Protein AF-A0A7J7W880-F1 (afdb_monomer_lite)

Foldseek 3Di:
DDDDDPDDDPPDDPDPPPPDDPVRVVVVLQVVLQVVVDLVNQVVQFDQDPVRATEHADEQAQEDHLSVLVPLRHAEYEYANHNAYEADLSVLSNQNHAEYEYHPDDYHYDPNSVVSCVVRYPDYHYDDCPDDDD

Organism: Rhinolophus ferrumequinum (NCBI:txid59479)

Sequence (134 aa):
MLYLIDQYNLLYSKPFAIFLSEVSNNKLRQVNLNDEWMPDKLWQWLTRNPQNKSELYLLMLRGLPNTVFDLIELEVLKFELILDMTIRPSIAQLIRLQKQWLYHTVAKIQAHSLVFLWENMWSLHITDIKKIPV

Radius of gyration: 18.0 Å; chains: 1; bounding box: 40×36×57 Å

Structure (mmCIF, N/CA/C/O backbone):
data_AF-A0A7J7W880-F1
#
_entry.id   AF-A0A7J7W880-F1
#
loop_
_atom_site.group_PDB
_atom_site.id
_atom_site.type_symbol
_atom_site.label_atom_id
_atom_site.label_alt_id
_atom_site.label_comp_id
_atom_site.label_asym_id
_atom_site.label_entity_id
_atom_site.label_seq_id
_atom_site.pdbx_PDB_ins_code
_atom_site.Cartn_x
_atom_site.Cartn_y
_atom_site.Cartn_z
_atom_site.occupancy
_atom_site.B_iso_or_equiv
_atom_site.auth_seq_id
_atom_site.auth_comp_id
_atom_site.auth_asym_id
_atom_site.auth_atom_id
_atom_site.pdbx_PDB_model_num
ATOM 1 N N . MET A 1 1 ? 19.695 16.127 -18.062 1.00 44.62 1 MET A N 1
ATOM 2 C CA . MET A 1 1 ? 19.274 16.947 -19.214 1.00 44.62 1 MET A CA 1
ATOM 3 C C . MET A 1 1 ? 18.111 16.222 -19.873 1.00 44.62 1 MET A C 1
ATOM 5 O O . MET A 1 1 ? 18.301 15.100 -20.321 1.00 44.62 1 MET A O 1
ATOM 9 N N . LEU A 1 2 ? 16.907 16.786 -19.764 1.00 49.53 2 LEU A N 1
ATOM 10 C CA . LEU A 1 2 ? 15.662 16.261 -20.339 1.00 49.53 2 LEU A CA 1
ATOM 11 C C . LEU A 1 2 ? 15.612 16.603 -21.834 1.00 49.53 2 LEU A C 1
ATOM 13 O O . LEU A 1 2 ? 16.068 17.685 -22.195 1.00 49.53 2 LEU A O 1
ATOM 17 N N . TYR A 1 3 ? 14.984 15.765 -22.659 1.00 44.91 3 TYR A N 1
ATOM 18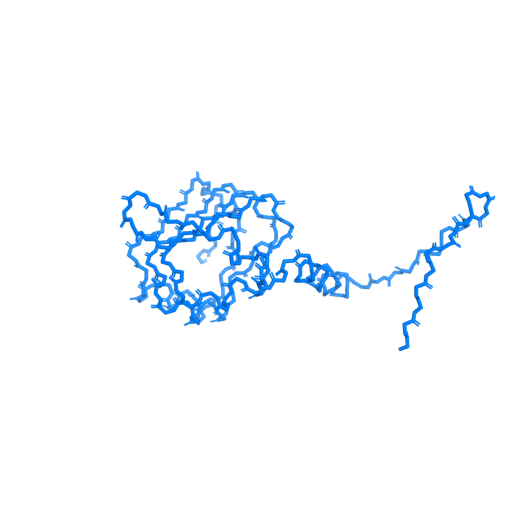 C CA . TYR A 1 3 ? 14.342 16.244 -23.886 1.00 44.91 3 TYR A CA 1
ATOM 19 C C . TYR A 1 3 ? 13.038 15.477 -24.136 1.00 44.91 3 TYR A C 1
ATOM 21 O O . TYR A 1 3 ? 13.043 14.286 -24.440 1.00 44.91 3 TYR A O 1
ATOM 29 N N . LEU A 1 4 ? 11.927 16.198 -23.972 1.00 60.66 4 LEU A N 1
ATOM 30 C CA . LEU A 1 4 ? 10.641 15.927 -24.607 1.00 60.66 4 LEU A CA 1
ATOM 31 C C . LEU A 1 4 ? 10.821 16.062 -26.121 1.00 60.66 4 LEU A C 1
ATOM 33 O O . LEU A 1 4 ? 11.367 17.066 -26.575 1.00 60.66 4 LEU A O 1
ATOM 37 N N . ILE A 1 5 ? 10.305 15.115 -26.900 1.00 46.25 5 ILE A N 1
ATOM 38 C CA . ILE A 1 5 ? 9.870 15.415 -28.267 1.00 46.25 5 ILE A CA 1
ATOM 39 C C . ILE A 1 5 ? 8.450 14.892 -28.400 1.00 46.25 5 ILE A C 1
ATOM 41 O O . ILE A 1 5 ? 8.200 13.766 -28.817 1.00 46.25 5 ILE A O 1
ATOM 45 N N . ASP A 1 6 ? 7.539 15.777 -28.020 1.00 46.44 6 ASP A N 1
ATOM 46 C CA . ASP A 1 6 ? 6.094 15.709 -28.216 1.00 46.44 6 ASP A CA 1
ATOM 47 C C . ASP A 1 6 ? 5.690 16.099 -29.655 1.00 46.44 6 ASP A C 1
ATOM 49 O O . ASP A 1 6 ? 4.580 16.538 -29.916 1.00 46.44 6 ASP A O 1
ATOM 53 N N . GLN A 1 7 ? 6.598 15.985 -30.630 1.00 45.47 7 GLN A N 1
ATOM 54 C CA . GLN A 1 7 ? 6.309 16.276 -32.036 1.00 45.47 7 GLN A CA 1
ATOM 55 C C . GLN A 1 7 ? 7.108 15.346 -32.951 1.00 45.47 7 GLN A C 1
ATOM 57 O O . GLN A 1 7 ? 8.100 15.749 -33.556 1.00 45.47 7 GLN A O 1
ATOM 62 N N . TYR A 1 8 ? 6.678 14.088 -33.070 1.00 43.66 8 TYR A N 1
ATOM 63 C CA . TYR A 1 8 ? 7.095 13.245 -34.192 1.00 43.66 8 TYR A CA 1
ATOM 64 C C . TYR A 1 8 ? 5.977 13.162 -35.227 1.00 43.66 8 TYR A C 1
ATOM 66 O O . TYR A 1 8 ? 4.975 12.470 -35.083 1.00 43.66 8 TYR A O 1
ATOM 74 N N . ASN A 1 9 ? 6.205 13.941 -36.278 1.00 46.00 9 ASN A N 1
ATOM 75 C CA . ASN A 1 9 ? 5.531 13.939 -37.561 1.00 46.00 9 ASN A CA 1
ATOM 76 C C . ASN A 1 9 ? 5.332 12.490 -38.064 1.00 46.00 9 ASN A C 1
ATOM 78 O O . ASN A 1 9 ? 6.300 11.736 -38.188 1.00 46.00 9 ASN A O 1
ATOM 82 N N . LEU A 1 10 ? 4.085 12.113 -38.364 1.00 49.28 10 LEU A N 1
ATOM 83 C CA . LEU A 1 10 ? 3.613 10.746 -38.665 1.00 49.28 10 LEU A CA 1
ATOM 84 C C . LEU A 1 10 ? 4.220 10.085 -39.923 1.00 49.28 10 LEU A C 1
ATOM 86 O O . LEU A 1 10 ? 3.820 8.981 -40.279 1.00 49.28 10 LEU A O 1
ATOM 90 N N . LEU A 1 11 ? 5.172 10.724 -40.610 1.00 50.88 11 LEU A N 1
ATOM 91 C CA . LEU A 1 11 ? 5.682 10.265 -41.909 1.00 50.88 11 LEU A CA 1
ATOM 92 C C . LEU A 1 11 ? 7.181 9.933 -41.950 1.00 50.88 11 LEU A C 1
ATOM 94 O O . LEU A 1 11 ? 7.639 9.434 -42.970 1.00 50.88 11 LEU A O 1
ATOM 98 N N . TYR A 1 12 ? 7.948 10.136 -40.873 1.00 50.47 12 TYR A N 1
ATOM 99 C CA . TYR A 1 12 ? 9.381 9.790 -40.853 1.00 50.47 12 TYR A CA 1
ATOM 100 C C . TYR A 1 12 ? 9.890 9.512 -39.427 1.00 50.47 12 TYR A C 1
ATOM 102 O O . TYR A 1 12 ? 10.750 10.216 -38.906 1.00 50.47 12 TYR A O 1
ATOM 110 N N . SER A 1 13 ? 9.390 8.472 -38.759 1.00 39.78 13 SER A N 1
ATOM 111 C CA . SER A 1 13 ? 9.974 8.026 -37.486 1.00 39.78 13 SER A CA 1
ATOM 112 C C . SER A 1 13 ? 10.564 6.626 -37.627 1.00 39.78 13 SER A C 1
ATOM 114 O O . SER A 1 13 ? 9.894 5.619 -37.403 1.00 39.78 13 SER A O 1
ATOM 116 N N . LYS A 1 14 ? 11.856 6.555 -37.968 1.00 41.91 14 LYS A N 1
ATOM 117 C CA . LYS A 1 14 ? 12.683 5.420 -37.537 1.00 41.91 14 LYS A CA 1
ATOM 118 C C . LYS A 1 14 ? 12.602 5.386 -36.006 1.00 41.91 14 LYS A C 1
ATOM 120 O O . LYS A 1 14 ? 12.962 6.390 -35.391 1.00 41.91 14 LYS A O 1
ATOM 125 N N . PRO A 1 15 ? 12.132 4.300 -35.375 1.00 46.56 15 PRO A N 1
ATOM 126 C CA . PRO A 1 15 ? 12.071 4.261 -33.926 1.00 46.56 15 PRO A CA 1
ATOM 127 C C . PRO A 1 15 ? 13.502 4.196 -33.387 1.00 46.56 15 PRO A C 1
ATOM 129 O O . PRO A 1 15 ? 14.197 3.193 -33.546 1.00 46.56 15 PRO A O 1
ATOM 132 N N . PHE A 1 16 ? 13.954 5.276 -32.751 1.00 45.62 16 PHE A N 1
ATOM 133 C CA . PHE A 1 16 ? 15.101 5.215 -31.855 1.00 45.62 16 PHE A CA 1
ATOM 134 C C . PHE A 1 16 ? 14.679 4.376 -30.648 1.00 45.62 16 PHE A C 1
ATOM 136 O O . PHE A 1 16 ? 14.061 4.870 -29.707 1.00 45.62 16 PHE A O 1
ATOM 143 N N . ALA A 1 17 ? 14.964 3.076 -30.703 1.00 47.12 17 ALA A N 1
ATOM 144 C CA . ALA A 1 17 ? 14.818 2.186 -29.566 1.00 47.12 17 ALA A CA 1
ATOM 145 C C . ALA A 1 17 ? 15.897 2.545 -28.536 1.00 47.12 17 ALA A C 1
ATOM 147 O O . ALA A 1 17 ? 17.024 2.055 -28.584 1.00 47.12 17 ALA A O 1
ATOM 148 N N . ILE A 1 18 ? 15.568 3.453 -27.621 1.00 57.03 18 ILE A N 1
ATOM 149 C CA . ILE A 1 18 ? 16.396 3.711 -26.448 1.00 57.03 18 ILE A CA 1
ATOM 150 C C . ILE A 1 18 ? 16.226 2.493 -25.537 1.00 57.03 18 ILE A C 1
ATOM 152 O O . ILE A 1 18 ? 15.180 2.312 -24.913 1.00 57.03 18 ILE A O 1
ATOM 156 N N . PHE A 1 19 ? 17.244 1.630 -25.487 1.00 58.19 19 PHE A N 1
ATOM 157 C CA . PHE A 1 19 ? 17.304 0.525 -24.533 1.00 58.19 19 PHE A CA 1
ATOM 158 C C . PHE A 1 19 ? 17.541 1.092 -23.134 1.00 58.19 19 PHE A C 1
ATOM 160 O O . PHE A 1 19 ? 18.666 1.223 -22.655 1.00 58.19 19 PHE A O 1
ATOM 167 N N . LEU A 1 20 ? 16.450 1.452 -22.472 1.00 60.31 20 LEU A N 1
ATOM 168 C CA . LEU A 1 20 ? 16.446 1.616 -21.032 1.00 60.31 20 LEU A CA 1
ATOM 169 C C . LEU A 1 20 ? 16.641 0.235 -20.404 1.00 60.31 20 LEU A C 1
ATOM 171 O O . LEU A 1 20 ? 15.921 -0.709 -20.732 1.00 60.31 20 LEU A O 1
ATOM 175 N N . SER A 1 21 ? 17.607 0.113 -19.493 1.00 78.25 21 SER A N 1
ATOM 176 C CA . SER A 1 21 ? 17.726 -1.088 -18.665 1.00 78.25 21 SER A CA 1
ATOM 177 C C . SER A 1 21 ? 16.414 -1.319 -17.910 1.00 78.25 21 SER A C 1
ATOM 179 O O . SER A 1 21 ? 15.723 -0.357 -17.563 1.00 78.25 21 SER A O 1
ATOM 181 N N . GLU A 1 22 ? 16.076 -2.572 -17.609 1.00 74.00 22 GLU A N 1
ATOM 182 C CA . GLU A 1 22 ? 14.844 -2.928 -16.887 1.00 74.00 22 GLU A CA 1
ATOM 183 C C . GLU A 1 22 ? 14.660 -2.101 -15.601 1.00 74.00 22 GLU A C 1
ATOM 185 O O . GLU A 1 22 ? 13.586 -1.562 -15.341 1.00 74.00 22 GLU A O 1
ATOM 190 N N . VAL A 1 23 ? 15.748 -1.881 -14.855 1.00 72.06 23 VAL A N 1
ATOM 191 C CA . VAL A 1 23 ? 15.768 -1.046 -13.644 1.00 72.06 23 VAL A CA 1
ATOM 192 C C . VAL A 1 23 ? 15.372 0.404 -13.936 1.00 72.06 23 VAL A C 1
ATOM 194 O O . VAL A 1 23 ? 14.603 1.000 -13.182 1.00 72.06 23 VAL A O 1
ATOM 197 N N . SER A 1 24 ? 15.891 0.993 -15.016 1.00 73.12 24 SER A N 1
ATOM 198 C CA . SER A 1 24 ? 15.550 2.368 -15.400 1.00 73.12 24 SER A CA 1
ATOM 199 C C . SER A 1 24 ? 14.112 2.490 -15.911 1.00 73.12 24 SER A C 1
ATOM 201 O O . SER A 1 24 ? 13.430 3.453 -15.568 1.00 73.12 24 SER A O 1
ATOM 203 N N . ASN A 1 25 ? 13.614 1.480 -16.631 1.00 76.00 25 ASN A N 1
ATOM 204 C CA . ASN A 1 25 ? 12.225 1.419 -17.087 1.00 76.00 25 ASN A CA 1
ATOM 205 C C . ASN A 1 25 ? 11.257 1.324 -15.894 1.00 76.00 25 ASN A C 1
ATOM 207 O O . ASN A 1 25 ? 10.307 2.097 -15.808 1.00 76.00 25 ASN A O 1
ATOM 211 N N . ASN A 1 26 ? 11.553 0.467 -14.912 1.00 74.69 26 ASN A N 1
ATOM 212 C CA . ASN A 1 26 ? 10.753 0.345 -13.690 1.00 74.69 26 ASN A CA 1
ATOM 213 C C . ASN A 1 26 ? 10.748 1.641 -12.867 1.00 74.69 26 ASN A C 1
ATOM 215 O O . ASN A 1 26 ? 9.695 2.057 -12.384 1.00 74.69 26 ASN A O 1
ATOM 219 N N . LYS A 1 27 ? 11.896 2.327 -12.756 1.00 74.69 27 LYS A N 1
ATOM 220 C CA . LYS A 1 27 ? 11.965 3.648 -12.108 1.00 74.69 27 LYS A CA 1
ATOM 221 C C . LYS A 1 27 ? 11.085 4.675 -12.819 1.00 74.69 27 LYS A C 1
ATOM 223 O O . LYS A 1 27 ? 10.326 5.365 -12.150 1.00 74.69 27 LYS A O 1
ATOM 228 N N . LEU A 1 28 ? 11.149 4.752 -14.148 1.00 76.75 28 LEU A N 1
ATOM 229 C CA . LEU A 1 28 ? 10.324 5.679 -14.930 1.00 76.75 28 LEU A CA 1
ATOM 230 C C . LEU A 1 28 ? 8.830 5.367 -14.803 1.00 76.75 28 LEU A C 1
ATOM 232 O O . LEU A 1 28 ? 8.040 6.279 -14.588 1.00 76.75 28 LEU A O 1
ATOM 236 N N . ARG A 1 29 ? 8.439 4.087 -14.844 1.00 79.00 29 ARG A N 1
ATOM 237 C CA . ARG A 1 29 ? 7.047 3.670 -14.604 1.00 79.00 29 ARG A CA 1
ATOM 238 C C . ARG A 1 29 ? 6.551 4.095 -13.225 1.00 79.00 29 ARG A C 1
ATOM 240 O O . ARG A 1 29 ? 5.425 4.564 -13.114 1.00 79.00 29 ARG A O 1
ATOM 247 N N . GLN A 1 30 ? 7.380 3.957 -12.190 1.00 75.88 30 GLN A N 1
ATOM 248 C CA . GLN A 1 30 ? 7.018 4.377 -10.837 1.00 75.88 30 GLN A CA 1
ATOM 249 C C . GLN A 1 30 ? 6.891 5.901 -10.715 1.00 75.88 30 GLN A C 1
ATOM 251 O O . GLN A 1 30 ? 5.988 6.368 -10.028 1.00 75.88 30 GLN A O 1
ATOM 256 N N . VAL A 1 31 ? 7.779 6.669 -11.358 1.00 75.44 31 VAL A N 1
ATOM 257 C CA . VAL A 1 31 ? 7.690 8.140 -11.389 1.00 75.44 31 VAL A CA 1
ATOM 258 C C . VAL A 1 31 ? 6.390 8.567 -12.064 1.00 75.44 31 VAL A C 1
ATOM 260 O O . VAL A 1 31 ? 5.594 9.251 -11.432 1.00 75.44 31 VAL A O 1
ATOM 263 N N . ASN A 1 32 ? 6.109 8.045 -13.261 1.00 81.00 32 ASN A N 1
ATOM 264 C CA . ASN A 1 32 ? 4.870 8.344 -13.980 1.00 81.00 32 ASN A CA 1
ATOM 265 C C . ASN A 1 32 ? 3.625 7.968 -13.163 1.00 81.00 32 ASN A C 1
ATOM 267 O O . ASN A 1 32 ? 2.675 8.738 -13.099 1.00 81.00 32 ASN A O 1
ATOM 271 N N . LEU A 1 33 ? 3.636 6.808 -12.496 1.00 82.88 33 LEU A N 1
ATOM 272 C CA . LEU A 1 33 ? 2.526 6.387 -11.641 1.00 82.88 33 LEU A CA 1
ATOM 273 C C . LEU A 1 33 ? 2.312 7.352 -10.463 1.00 82.88 33 LEU A C 1
ATOM 275 O O . LEU A 1 33 ? 1.173 7.636 -10.111 1.00 82.88 33 LEU A O 1
ATOM 279 N N . ASN A 1 34 ? 3.383 7.850 -9.842 1.00 81.62 34 ASN A N 1
ATOM 280 C CA . ASN A 1 34 ? 3.265 8.812 -8.746 1.00 81.62 34 ASN A CA 1
ATOM 281 C C . ASN A 1 34 ? 2.753 10.177 -9.242 1.00 81.62 34 ASN A C 1
ATOM 283 O O . ASN A 1 34 ? 1.951 10.796 -8.548 1.00 81.62 34 ASN A O 1
ATOM 287 N N . ASP A 1 35 ? 3.165 10.611 -10.437 1.00 79.81 35 ASP A N 1
ATOM 288 C CA . ASP A 1 35 ? 2.684 11.852 -11.058 1.00 79.81 35 ASP A CA 1
ATOM 289 C C . ASP A 1 35 ? 1.197 11.748 -11.449 1.00 79.81 35 ASP A C 1
ATOM 291 O O . ASP A 1 35 ? 0.430 12.691 -11.271 1.00 79.81 35 ASP A O 1
ATOM 295 N N . GLU A 1 36 ? 0.741 10.582 -11.919 1.00 81.56 36 GLU A N 1
ATOM 296 C CA . GLU A 1 36 ? -0.681 10.323 -12.204 1.00 81.56 36 GLU A CA 1
ATOM 297 C C . GLU A 1 36 ? -1.557 10.261 -10.939 1.00 81.56 36 GLU A C 1
ATOM 299 O O . GLU A 1 36 ? -2.770 10.519 -11.002 1.00 81.56 36 GLU A O 1
ATOM 304 N N . TRP A 1 37 ? -0.953 9.900 -9.805 1.00 81.81 37 TRP A N 1
ATOM 305 C CA . TRP A 1 37 ? -1.589 9.714 -8.499 1.00 81.81 37 TRP A CA 1
ATOM 306 C C . TRP A 1 37 ? -1.023 10.689 -7.466 1.00 81.81 37 TRP A C 1
ATOM 308 O O . TRP A 1 37 ? -0.562 10.295 -6.392 1.00 81.81 37 TRP A O 1
ATOM 318 N N . MET A 1 38 ? -1.088 11.982 -7.792 1.00 83.38 38 MET A N 1
ATOM 319 C CA . MET A 1 38 ? -0.754 13.048 -6.847 1.00 83.38 38 MET A CA 1
ATOM 320 C C . MET A 1 38 ? -1.617 12.960 -5.572 1.00 83.38 38 MET A C 1
ATOM 322 O O . MET A 1 38 ? -2.764 12.499 -5.644 1.00 83.38 38 MET A O 1
ATOM 326 N N . PRO A 1 39 ? -1.113 13.437 -4.416 1.00 78.00 39 PRO A N 1
ATOM 327 C CA . PRO A 1 39 ? -1.820 13.340 -3.138 1.00 78.00 39 PRO A CA 1
ATOM 328 C C . PRO A 1 39 ? -3.250 13.881 -3.204 1.00 78.00 39 PRO A C 1
ATOM 330 O O . PRO A 1 39 ? -4.179 13.203 -2.778 1.00 78.00 39 PRO A O 1
ATOM 333 N N . ASP A 1 40 ? -3.453 15.049 -3.818 1.00 83.25 40 ASP A N 1
ATOM 334 C CA . ASP A 1 40 ? -4.768 15.699 -3.917 1.00 83.25 40 ASP A CA 1
ATOM 335 C C . ASP A 1 40 ? -5.809 14.822 -4.617 1.00 83.25 40 ASP A C 1
ATOM 337 O O . ASP A 1 40 ? -6.969 14.756 -4.207 1.00 83.25 40 ASP A O 1
ATOM 341 N N . LYS A 1 41 ? -5.385 14.095 -5.655 1.00 85.06 41 LYS A N 1
ATOM 342 C CA . LYS A 1 41 ? -6.249 13.160 -6.373 1.00 85.06 41 LYS A CA 1
ATOM 343 C C . LYS A 1 41 ? -6.581 11.959 -5.497 1.00 85.06 41 LYS A C 1
ATOM 345 O O . LYS A 1 41 ? -7.728 11.545 -5.473 1.00 85.06 41 LYS A O 1
ATOM 350 N N . LEU A 1 42 ? -5.624 11.419 -4.743 1.00 85.50 42 LEU A N 1
ATOM 351 C CA . LEU A 1 42 ? -5.896 10.314 -3.818 1.00 85.50 42 LEU A CA 1
ATOM 352 C C . LEU A 1 42 ? -6.871 10.708 -2.705 1.00 85.50 42 LEU A C 1
ATOM 354 O O . LEU A 1 42 ? -7.766 9.927 -2.387 1.00 85.50 42 LEU A O 1
ATOM 358 N N . TRP A 1 43 ? -6.755 11.924 -2.167 1.00 84.44 43 TRP A N 1
ATOM 359 C CA . TRP A 1 43 ? -7.690 12.440 -1.163 1.00 84.44 43 TRP A CA 1
ATOM 360 C C . TRP A 1 43 ? -9.134 12.491 -1.673 1.00 84.44 43 TRP A C 1
ATOM 362 O O . TRP A 1 43 ? -10.054 12.191 -0.918 1.00 84.44 43 TRP A O 1
ATOM 372 N N . GLN A 1 44 ? -9.352 12.796 -2.955 1.00 85.81 44 GLN A N 1
ATOM 373 C CA . GLN A 1 44 ? -10.693 12.784 -3.559 1.00 85.81 44 GLN A CA 1
ATOM 374 C C . GLN A 1 44 ? -11.298 11.379 -3.679 1.00 85.81 44 GLN A C 1
ATOM 376 O O . GLN A 1 44 ? -12.516 11.238 -3.761 1.00 85.81 44 GLN A O 1
ATOM 381 N N . TRP A 1 45 ? -10.457 10.345 -3.709 1.00 87.81 45 TRP A N 1
ATOM 382 C CA . TRP A 1 45 ? -10.874 8.944 -3.814 1.00 87.81 45 TRP A CA 1
ATOM 383 C C . TRP A 1 45 ? -11.023 8.282 -2.444 1.00 87.81 45 TRP A C 1
ATOM 385 O O . TRP A 1 45 ? -11.465 7.135 -2.350 1.00 87.81 45 TRP A O 1
ATOM 395 N N . LEU A 1 46 ? -10.673 9.004 -1.379 1.00 90.94 46 LEU A N 1
ATOM 396 C CA . LEU A 1 46 ? -10.913 8.580 -0.017 1.00 90.94 46 LEU A CA 1
ATOM 397 C C . LEU A 1 46 ? -12.414 8.631 0.265 1.00 90.94 46 LEU A C 1
ATOM 399 O O . LEU A 1 46 ? -13.066 9.668 0.144 1.00 90.94 46 LEU A O 1
ATOM 403 N N . THR A 1 47 ? -12.970 7.496 0.662 1.00 92.25 47 THR A N 1
ATOM 404 C CA . THR A 1 47 ? -14.396 7.362 0.964 1.00 92.25 47 THR A CA 1
ATOM 405 C C . THR A 1 47 ? -14.587 6.943 2.409 1.00 92.25 47 THR A C 1
ATOM 407 O O . THR A 1 47 ? -13.702 6.358 3.032 1.00 92.25 47 THR A O 1
ATOM 410 N N . ARG A 1 48 ? -15.760 7.239 2.972 1.00 92.69 48 ARG A N 1
ATOM 411 C CA . ARG A 1 48 ? -16.171 6.636 4.239 1.00 92.69 48 ARG A CA 1
ATOM 412 C C . ARG A 1 48 ? -16.994 5.399 3.958 1.00 92.69 48 ARG A C 1
ATOM 414 O O . ARG A 1 48 ? -18.015 5.468 3.277 1.00 92.69 48 ARG A O 1
ATOM 421 N N . ASN A 1 49 ? -16.558 4.276 4.501 1.00 90.19 49 ASN A N 1
ATOM 422 C CA . ASN A 1 49 ? -17.298 3.033 4.370 1.00 90.19 49 ASN A CA 1
ATOM 423 C C . ASN A 1 49 ? -18.507 2.991 5.333 1.00 90.19 49 ASN A C 1
ATOM 425 O O . ASN A 1 49 ? -18.645 3.865 6.194 1.00 90.19 49 ASN A O 1
ATOM 429 N N . PRO A 1 50 ? -19.381 1.968 5.254 1.00 88.62 50 PRO A N 1
ATOM 430 C CA . PRO A 1 50 ? -20.555 1.852 6.130 1.00 88.62 50 PRO A CA 1
ATOM 431 C C . PRO A 1 50 ? -20.233 1.764 7.631 1.00 88.62 50 PRO A C 1
ATOM 433 O O . PRO A 1 50 ? -21.114 1.949 8.463 1.00 88.62 50 PRO A O 1
ATOM 436 N N . GLN A 1 51 ? -18.976 1.483 7.991 1.00 89.00 51 GLN A N 1
ATOM 437 C CA . GLN A 1 51 ? -18.480 1.457 9.371 1.00 89.00 51 GLN A CA 1
ATOM 438 C C . GLN A 1 51 ? -17.928 2.828 9.809 1.00 89.00 51 GLN A C 1
ATOM 440 O O . GLN A 1 51 ? -17.297 2.917 10.859 1.00 89.00 51 GLN A O 1
ATOM 445 N N . ASN A 1 52 ? -18.149 3.880 9.006 1.00 91.56 52 ASN A N 1
ATOM 446 C CA . ASN A 1 52 ? -17.610 5.232 9.171 1.00 91.56 52 ASN A CA 1
ATOM 447 C C . ASN A 1 52 ? -16.070 5.274 9.223 1.00 91.56 52 ASN A C 1
ATOM 449 O O . ASN A 1 52 ? -15.491 6.185 9.812 1.00 91.56 52 ASN A O 1
ATOM 453 N N . LYS A 1 53 ? -15.415 4.292 8.594 1.00 92.25 53 LYS A N 1
ATOM 454 C CA . LYS A 1 53 ? -13.958 4.208 8.487 1.00 92.25 53 LYS A CA 1
ATOM 455 C C . LYS A 1 53 ? -13.472 4.805 7.181 1.00 92.25 53 LYS A C 1
ATOM 457 O O . LYS A 1 53 ? -14.144 4.680 6.155 1.00 92.25 53 LYS A O 1
ATOM 462 N N . SER A 1 54 ? -12.295 5.412 7.235 1.00 94.25 54 SER A N 1
ATOM 463 C CA . SER A 1 54 ? -11.612 5.964 6.070 1.00 94.25 54 SER A CA 1
ATOM 464 C C . SER A 1 54 ? -11.092 4.836 5.179 1.00 94.25 54 SER A C 1
ATOM 466 O O . SER A 1 54 ? -10.305 3.995 5.626 1.00 94.25 54 SER A O 1
ATOM 468 N N . GLU A 1 55 ? -11.566 4.788 3.938 1.00 94.56 55 GLU A N 1
ATOM 469 C CA . GLU A 1 55 ? -11.324 3.701 3.002 1.00 94.56 55 GLU A CA 1
ATOM 470 C C . GLU A 1 55 ? -10.820 4.207 1.651 1.00 94.56 55 GLU A C 1
ATOM 472 O O . GLU A 1 55 ? -11.397 5.119 1.053 1.00 94.56 55 GLU A O 1
ATOM 477 N N . LEU A 1 56 ? -9.781 3.545 1.143 1.00 94.50 56 LEU A N 1
ATOM 478 C CA . LEU A 1 56 ? -9.254 3.743 -0.200 1.00 94.50 56 LEU A CA 1
ATOM 479 C C . LEU A 1 56 ? -9.327 2.432 -0.978 1.00 94.50 56 LEU A C 1
ATOM 481 O O . LEU A 1 56 ? -8.832 1.394 -0.525 1.00 94.50 56 LEU A O 1
ATOM 485 N N . TYR A 1 57 ? -9.907 2.506 -2.173 1.00 93.25 57 TYR A N 1
ATOM 486 C CA . TYR A 1 57 ? -9.986 1.394 -3.106 1.00 93.25 57 TYR A CA 1
ATOM 487 C C . TYR A 1 57 ? -9.227 1.714 -4.394 1.00 93.25 57 TYR A C 1
ATOM 489 O O . TYR A 1 57 ? -9.543 2.679 -5.088 1.00 93.25 57 TYR A O 1
ATOM 497 N N . LEU A 1 58 ? -8.213 0.903 -4.696 1.00 91.62 58 LEU A N 1
ATOM 498 C CA . LEU A 1 58 ? -7.356 1.042 -5.870 1.00 91.62 58 LEU A CA 1
ATOM 499 C C . LEU A 1 58 ? -7.512 -0.182 -6.773 1.00 91.62 58 LEU A C 1
ATOM 501 O O . LEU A 1 58 ? -7.369 -1.319 -6.320 1.00 91.62 58 LEU A O 1
ATOM 505 N N . LEU A 1 59 ? -7.778 0.068 -8.054 1.00 90.25 59 LEU A N 1
ATOM 506 C CA . LEU A 1 59 ? -8.130 -0.948 -9.042 1.00 90.25 59 LEU A CA 1
ATOM 507 C C . LEU A 1 59 ? -7.290 -0.790 -10.318 1.00 90.25 59 LEU A C 1
ATOM 509 O O . LEU A 1 59 ? -7.111 0.324 -10.807 1.00 90.25 59 LEU A O 1
ATOM 513 N N . MET A 1 60 ? -6.823 -1.914 -10.877 1.00 88.31 60 MET A N 1
ATOM 514 C CA . MET A 1 60 ? -6.170 -2.007 -12.198 1.00 88.31 60 MET A CA 1
ATOM 515 C C . MET A 1 60 ? -4.920 -1.124 -12.364 1.00 88.31 60 MET A C 1
ATOM 517 O O . MET A 1 60 ? -4.621 -0.630 -13.455 1.00 88.31 60 MET A O 1
ATOM 521 N N . LEU A 1 61 ? -4.151 -0.936 -11.290 1.00 86.69 61 LEU A N 1
ATOM 522 C CA . LEU A 1 61 ? -2.900 -0.182 -11.350 1.00 86.69 61 LEU A CA 1
ATOM 523 C C . LEU A 1 61 ? -1.723 -1.075 -11.739 1.00 86.69 61 LEU A C 1
ATOM 525 O O . LEU A 1 61 ? -1.590 -2.224 -11.317 1.00 86.69 61 LEU A O 1
ATOM 529 N N . ARG A 1 62 ? -0.785 -0.496 -12.489 1.00 81.12 62 ARG A N 1
ATOM 530 C CA . ARG A 1 62 ? 0.478 -1.163 -12.845 1.00 81.12 62 ARG A CA 1
ATOM 531 C C . ARG A 1 62 ? 1.510 -1.179 -11.711 1.00 81.12 62 ARG A C 1
ATOM 533 O O . ARG A 1 62 ? 2.619 -1.647 -11.914 1.00 81.12 62 ARG A O 1
ATOM 540 N N . GLY A 1 63 ? 1.157 -0.678 -10.532 1.00 85.38 63 GLY A N 1
ATOM 541 C CA . GLY A 1 63 ? 2.011 -0.631 -9.352 1.00 85.38 63 GLY A CA 1
ATOM 542 C C . GLY A 1 63 ? 1.298 0.051 -8.190 1.00 85.38 63 GLY A C 1
ATOM 543 O O . GLY A 1 63 ? 0.130 0.423 -8.299 1.00 85.38 63 GLY A O 1
ATOM 544 N N . LEU A 1 64 ? 2.010 0.228 -7.078 1.00 86.94 64 LEU A N 1
ATOM 545 C CA . LEU A 1 64 ? 1.504 0.925 -5.897 1.00 86.94 64 LEU A CA 1
ATOM 546 C C . LEU A 1 64 ? 2.075 2.354 -5.848 1.00 86.94 64 LEU A C 1
ATOM 548 O O . LEU A 1 64 ? 3.295 2.486 -5.671 1.00 86.94 64 LEU A O 1
ATOM 552 N N . PRO A 1 65 ? 1.249 3.412 -5.986 1.00 88.25 65 PRO A N 1
ATOM 553 C CA . PRO A 1 65 ? 1.720 4.785 -5.842 1.00 88.25 65 PRO A CA 1
ATOM 554 C C . PRO A 1 65 ? 2.298 5.023 -4.443 1.00 88.25 65 PRO A C 1
ATOM 556 O O . PRO A 1 65 ? 1.744 4.562 -3.444 1.00 88.25 65 PRO A O 1
ATOM 559 N N . ASN A 1 66 ? 3.421 5.738 -4.358 1.00 85.94 66 ASN A N 1
ATOM 560 C CA . ASN A 1 66 ? 4.063 6.048 -3.072 1.00 85.94 66 ASN A CA 1
ATOM 561 C C . ASN A 1 66 ? 3.176 6.939 -2.197 1.00 85.94 66 ASN A C 1
ATOM 563 O O . ASN A 1 66 ? 3.179 6.804 -0.981 1.00 85.94 66 ASN A O 1
ATOM 567 N N . THR A 1 67 ? 2.422 7.820 -2.842 1.00 88.06 67 THR A N 1
ATOM 568 C CA . THR A 1 67 ? 1.553 8.834 -2.241 1.00 88.06 67 THR A CA 1
ATOM 569 C C . THR A 1 67 ? 0.421 8.239 -1.404 1.00 88.06 67 THR A C 1
ATOM 571 O O . THR A 1 67 ? -0.127 8.910 -0.538 1.00 88.06 67 THR A O 1
ATOM 574 N N . VAL A 1 68 ? 0.102 6.952 -1.591 1.00 88.94 68 VAL A N 1
ATOM 575 C CA . VAL A 1 68 ? -0.853 6.227 -0.737 1.00 88.94 68 VAL A CA 1
ATOM 576 C C . VAL A 1 68 ? -0.380 6.187 0.716 1.00 88.94 68 VAL A C 1
ATOM 578 O O . VAL A 1 68 ? -1.208 6.232 1.619 1.00 88.94 68 VAL A O 1
ATOM 581 N N . PHE A 1 69 ? 0.933 6.119 0.953 1.00 89.12 69 PHE A N 1
ATOM 582 C CA . PHE A 1 69 ? 1.495 6.035 2.304 1.00 89.12 69 PHE A CA 1
ATOM 583 C C . PHE A 1 69 ? 1.429 7.360 3.076 1.00 89.12 69 PHE A C 1
ATOM 585 O O . PHE A 1 69 ? 1.524 7.345 4.300 1.00 89.12 69 PHE A O 1
ATOM 592 N N . ASP A 1 70 ? 1.173 8.475 2.385 1.00 88.75 70 ASP A N 1
ATOM 593 C CA . ASP A 1 70 ? 1.007 9.794 3.003 1.00 88.75 70 ASP A CA 1
ATOM 594 C C . ASP A 1 70 ? -0.394 9.971 3.633 1.00 88.75 70 ASP A C 1
ATOM 596 O O . ASP A 1 70 ? -0.635 10.914 4.391 1.00 88.75 70 ASP A O 1
ATOM 600 N N . LEU A 1 71 ? -1.334 9.056 3.359 1.00 90.25 71 LEU A N 1
ATOM 601 C CA . LEU A 1 71 ? -2.710 9.088 3.867 1.00 90.25 71 LEU A CA 1
ATOM 602 C C . LEU A 1 71 ? -2.798 8.538 5.300 1.00 90.25 71 LEU A C 1
ATOM 604 O O . LEU A 1 71 ? -3.386 7.487 5.548 1.00 90.25 71 LEU A O 1
ATOM 608 N N . ILE A 1 72 ? -2.238 9.261 6.270 1.00 89.88 72 ILE A N 1
ATOM 609 C CA . ILE A 1 72 ? -2.139 8.828 7.680 1.00 89.88 72 ILE A CA 1
ATOM 610 C C . ILE A 1 72 ? -3.485 8.508 8.360 1.00 89.88 72 ILE A C 1
ATOM 612 O O . ILE A 1 72 ? -3.525 7.802 9.369 1.00 89.88 72 ILE A O 1
ATOM 616 N N . GLU A 1 73 ? -4.595 9.025 7.827 1.00 90.00 73 GLU A N 1
ATOM 617 C CA . GLU A 1 73 ? -5.949 8.779 8.337 1.00 90.00 73 GLU A CA 1
ATOM 618 C C . GLU A 1 73 ? -6.595 7.508 7.777 1.00 90.00 73 GLU A C 1
ATOM 620 O O . GLU A 1 73 ? -7.724 7.186 8.146 1.00 90.00 73 GLU A O 1
ATOM 625 N N . LEU A 1 74 ? -5.917 6.800 6.873 1.00 92.94 74 LEU A N 1
ATOM 626 C CA . LEU A 1 74 ? -6.457 5.629 6.202 1.00 92.94 74 LEU A CA 1
ATOM 627 C C . LEU A 1 74 ? -6.586 4.441 7.163 1.00 92.94 74 LEU A C 1
ATOM 629 O O . LEU A 1 74 ?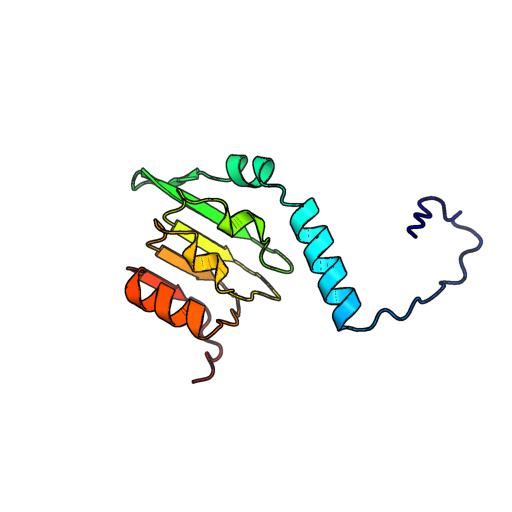 -5.613 4.021 7.787 1.00 92.94 74 LEU A O 1
ATOM 633 N N . GLU A 1 75 ? -7.783 3.857 7.230 1.00 93.44 75 GLU A N 1
ATOM 634 C CA . GLU A 1 75 ? -8.078 2.720 8.110 1.00 93.44 75 GLU A CA 1
ATOM 635 C C . GLU A 1 75 ? -8.291 1.414 7.339 1.00 93.44 75 GLU A C 1
ATOM 637 O O . GLU A 1 75 ? -7.983 0.327 7.843 1.00 93.44 75 GLU A O 1
ATOM 642 N N . VAL A 1 76 ? -8.823 1.507 6.117 1.00 93.69 76 VAL A N 1
ATOM 643 C CA . VAL A 1 76 ? -9.124 0.364 5.250 1.00 93.69 76 VAL A CA 1
ATOM 644 C C . VAL A 1 76 ? -8.515 0.585 3.871 1.00 93.69 76 VAL A C 1
ATOM 646 O O . VAL A 1 76 ? -8.809 1.574 3.205 1.00 93.69 76 VAL A O 1
ATOM 649 N N . LEU A 1 77 ? -7.701 -0.364 3.416 1.00 92.75 77 LEU A N 1
ATOM 650 C CA . LEU A 1 77 ? -7.031 -0.292 2.120 1.00 92.75 77 LEU A CA 1
ATOM 651 C C . LEU A 1 77 ? -7.365 -1.516 1.271 1.00 92.75 77 LEU A C 1
ATOM 653 O O . LEU A 1 77 ? -7.130 -2.655 1.678 1.00 92.75 77 LEU A O 1
ATOM 657 N N . LYS A 1 78 ? -7.915 -1.285 0.083 1.00 92.75 78 LYS A N 1
ATOM 658 C CA . LYS A 1 78 ? -8.368 -2.344 -0.819 1.00 92.75 78 LYS A CA 1
ATOM 659 C C . LYS A 1 78 ? -7.631 -2.248 -2.144 1.00 92.75 78 LYS A C 1
ATOM 661 O O . LYS A 1 78 ? -7.617 -1.195 -2.777 1.00 92.75 78 LYS A O 1
ATOM 666 N N . PHE A 1 79 ? -7.055 -3.365 -2.561 1.00 91.81 79 PHE A N 1
ATOM 667 C CA . PHE A 1 79 ? -6.346 -3.501 -3.822 1.00 91.81 79 PHE A CA 1
ATOM 668 C C . PHE A 1 79 ? -7.003 -4.557 -4.682 1.00 91.81 79 PHE A C 1
ATOM 670 O O . PHE A 1 79 ? -7.235 -5.674 -4.217 1.00 91.81 79 PHE A O 1
ATOM 677 N N . GLU A 1 80 ? -7.240 -4.220 -5.941 1.00 90.88 80 GLU A N 1
ATOM 678 C CA . GLU A 1 80 ? -7.737 -5.161 -6.929 1.00 90.88 80 GLU A CA 1
ATOM 679 C C . GLU A 1 80 ? -6.953 -5.048 -8.240 1.00 90.88 80 GLU A C 1
ATOM 681 O O . GLU A 1 80 ? -6.754 -3.958 -8.778 1.00 90.88 80 GLU A O 1
ATOM 686 N N . LEU A 1 81 ? -6.495 -6.193 -8.758 1.00 88.25 81 LEU A N 1
ATOM 687 C CA . LEU A 1 81 ? -5.760 -6.301 -10.024 1.00 88.25 81 LEU A CA 1
ATOM 688 C C . LEU A 1 81 ? -4.514 -5.394 -10.109 1.00 88.25 81 LEU A C 1
ATOM 690 O O . LEU A 1 81 ? -4.264 -4.764 -11.140 1.00 88.25 81 LEU A O 1
ATOM 694 N N . ILE A 1 82 ? -3.721 -5.325 -9.035 1.00 88.12 82 ILE A N 1
ATOM 695 C CA . ILE A 1 82 ? -2.449 -4.586 -9.036 1.00 88.12 82 ILE A CA 1
ATOM 696 C C . ILE A 1 82 ? -1.324 -5.509 -9.520 1.00 88.12 82 ILE A C 1
ATOM 698 O O . ILE A 1 82 ? -1.080 -6.556 -8.921 1.00 88.12 82 ILE A O 1
ATOM 702 N N . LEU A 1 83 ? -0.628 -5.130 -10.597 1.00 82.12 83 LEU A N 1
ATOM 703 C CA . LEU A 1 83 ? 0.330 -6.022 -11.274 1.00 82.12 83 LEU A CA 1
ATOM 704 C C . LEU A 1 83 ? 1.670 -6.173 -10.531 1.00 82.12 83 LEU A C 1
ATOM 706 O O . LEU A 1 83 ? 2.038 -7.279 -10.150 1.00 82.12 83 LEU A O 1
ATOM 710 N N . ASP A 1 84 ? 2.390 -5.072 -10.296 1.00 81.75 84 ASP A N 1
ATOM 711 C CA . ASP A 1 84 ? 3.727 -5.080 -9.680 1.00 81.75 84 ASP A CA 1
ATOM 712 C C . ASP A 1 84 ? 3.685 -4.553 -8.237 1.00 81.75 84 ASP A C 1
ATOM 714 O O . ASP A 1 84 ? 4.409 -3.631 -7.842 1.00 81.75 84 ASP A O 1
ATOM 718 N N . MET A 1 85 ? 2.787 -5.111 -7.422 1.00 85.38 85 MET A N 1
ATOM 719 C CA . MET A 1 85 ? 2.588 -4.626 -6.061 1.00 85.38 85 MET A CA 1
ATOM 720 C C . MET A 1 85 ? 3.765 -5.001 -5.151 1.00 85.38 85 MET A C 1
ATOM 722 O O . MET A 1 85 ? 4.014 -6.172 -4.861 1.00 85.38 85 MET A O 1
ATOM 726 N N . THR A 1 86 ? 4.457 -3.984 -4.633 1.00 86.88 86 THR A N 1
ATOM 727 C CA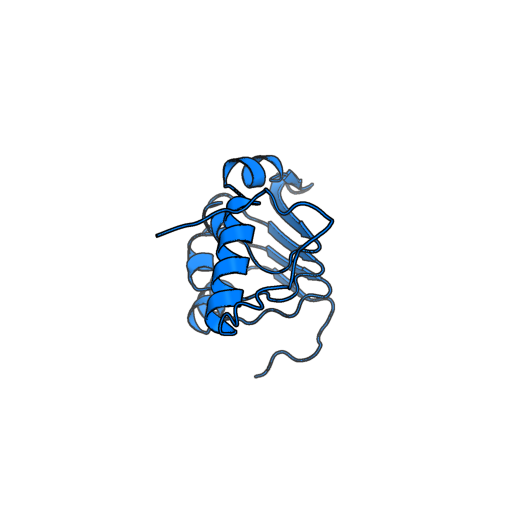 . THR A 1 86 ? 5.473 -4.148 -3.585 1.00 86.88 86 THR A CA 1
ATOM 728 C C . THR A 1 86 ? 5.104 -3.326 -2.358 1.00 86.88 86 THR A C 1
ATOM 730 O O . THR A 1 86 ? 5.096 -2.091 -2.400 1.00 86.88 86 THR A O 1
ATOM 733 N N . ILE A 1 87 ? 4.832 -4.013 -1.249 1.00 86.38 87 ILE A N 1
ATOM 734 C CA . ILE A 1 87 ? 4.613 -3.388 0.053 1.00 86.38 87 ILE A CA 1
ATOM 735 C C . ILE A 1 87 ? 5.977 -3.056 0.654 1.00 86.38 87 ILE A C 1
ATOM 737 O O . ILE A 1 87 ? 6.785 -3.939 0.948 1.00 86.38 87 ILE A O 1
ATOM 741 N N . ARG A 1 88 ? 6.224 -1.754 0.796 1.00 88.19 88 ARG A N 1
ATOM 742 C CA . ARG A 1 88 ? 7.476 -1.172 1.291 1.00 88.19 88 ARG A CA 1
ATOM 743 C C . ARG A 1 88 ? 7.353 -0.735 2.749 1.00 88.19 88 ARG A C 1
ATOM 745 O O . ARG A 1 88 ? 6.234 -0.646 3.254 1.00 88.19 88 ARG A O 1
ATOM 752 N N . PRO A 1 89 ? 8.467 -0.432 3.441 1.00 87.00 89 PRO A N 1
ATOM 753 C CA . PRO A 1 89 ? 8.454 -0.067 4.857 1.00 87.00 89 PRO A CA 1
ATOM 754 C C . PRO A 1 89 ? 7.673 1.222 5.122 1.00 87.00 89 PRO A C 1
ATOM 756 O O . PRO A 1 89 ? 7.168 1.410 6.219 1.00 87.00 89 PRO A O 1
ATOM 759 N N . SER A 1 90 ? 7.483 2.054 4.092 1.00 89.00 90 SER A N 1
ATOM 760 C CA . SER A 1 90 ? 6.599 3.224 4.109 1.00 89.00 90 SER A CA 1
ATOM 761 C C . SER A 1 90 ? 5.168 2.911 4.554 1.00 89.00 90 SER A C 1
ATOM 763 O O . SER A 1 90 ? 4.498 3.809 5.040 1.00 89.00 90 SER A O 1
ATOM 765 N N . ILE A 1 91 ? 4.709 1.653 4.481 1.00 89.31 91 ILE A N 1
ATOM 766 C CA . ILE A 1 91 ? 3.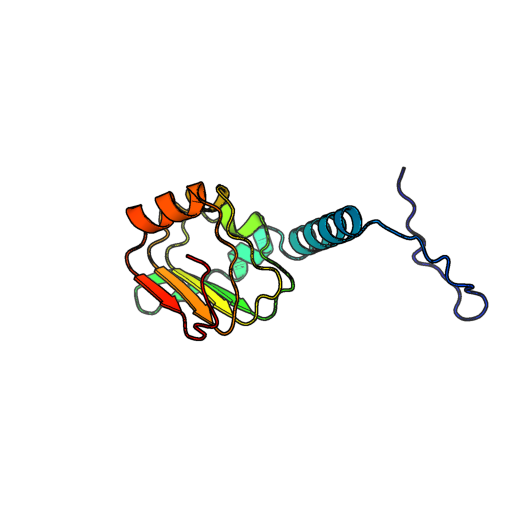409 1.258 5.042 1.00 89.31 91 ILE A CA 1
ATOM 767 C C . ILE A 1 91 ? 3.278 1.563 6.540 1.00 89.31 91 ILE A C 1
ATOM 769 O O . ILE A 1 91 ? 2.170 1.800 7.004 1.00 89.31 91 ILE A O 1
ATOM 773 N N . ALA A 1 92 ? 4.395 1.645 7.270 1.00 88.44 92 ALA A N 1
ATOM 774 C CA . ALA A 1 92 ? 4.412 2.022 8.680 1.00 88.44 92 ALA A CA 1
ATOM 775 C C . ALA A 1 92 ? 3.938 3.464 8.944 1.00 88.44 92 ALA A C 1
ATOM 777 O O . ALA A 1 92 ? 3.597 3.801 10.074 1.00 88.44 92 ALA A O 1
ATOM 778 N N . GLN A 1 93 ? 3.895 4.320 7.916 1.00 91.31 93 GLN A N 1
ATOM 779 C CA . GLN A 1 93 ? 3.324 5.668 8.016 1.00 91.31 93 GLN A CA 1
ATOM 780 C C . GLN A 1 93 ? 1.798 5.632 8.178 1.00 91.31 93 GLN A C 1
ATOM 782 O O . GLN A 1 93 ? 1.213 6.553 8.748 1.00 91.31 93 GLN A O 1
ATOM 787 N N . LEU A 1 94 ? 1.150 4.545 7.744 1.00 91.62 94 LEU A N 1
ATOM 788 C CA . LEU A 1 94 ? -0.289 4.336 7.873 1.00 91.62 94 LEU A CA 1
ATOM 789 C C . LEU A 1 94 ? -0.639 3.816 9.273 1.00 91.62 94 LEU A C 1
ATOM 791 O O . LEU A 1 94 ? -1.126 2.702 9.446 1.00 91.62 94 LEU A O 1
ATOM 795 N N . ILE A 1 95 ? -0.395 4.645 10.286 1.00 89.62 95 ILE A N 1
ATOM 796 C CA . ILE A 1 95 ? -0.561 4.311 11.711 1.00 89.62 95 ILE A CA 1
ATOM 797 C C . ILE A 1 95 ? -1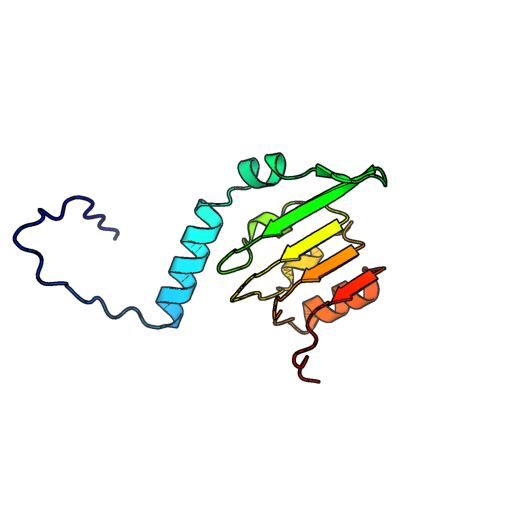.990 3.899 12.104 1.00 89.62 95 ILE A C 1
ATOM 799 O O . ILE A 1 95 ? -2.193 3.285 13.147 1.00 89.62 95 ILE A O 1
ATOM 803 N N . ARG A 1 96 ? -2.990 4.255 11.290 1.00 90.94 96 ARG A N 1
ATOM 804 C CA . ARG A 1 96 ? -4.405 3.923 11.502 1.00 90.94 96 ARG A CA 1
ATOM 805 C C . ARG A 1 96 ? -4.884 2.726 10.686 1.00 90.94 96 ARG A C 1
ATOM 807 O O . ARG A 1 96 ? -6.041 2.330 10.831 1.00 90.94 96 ARG A O 1
ATOM 814 N N . LEU A 1 97 ? -4.022 2.135 9.859 1.00 92.44 97 LEU A N 1
ATOM 815 C CA . LEU A 1 97 ? -4.398 1.033 8.986 1.00 92.44 97 LEU A CA 1
ATOM 816 C C . LEU A 1 97 ? -4.745 -0.206 9.812 1.00 92.44 97 LEU A C 1
ATOM 818 O O . LEU A 1 97 ? -3.896 -0.788 10.477 1.00 92.44 97 LEU A O 1
ATOM 822 N N . GLN A 1 98 ? -6.001 -0.634 9.726 1.00 90.69 98 GLN A N 1
ATOM 823 C CA . GLN A 1 98 ? -6.513 -1.790 10.466 1.00 90.69 98 GLN A CA 1
ATOM 824 C C . GLN A 1 98 ? -6.868 -2.953 9.547 1.00 90.69 98 GLN A C 1
ATOM 826 O O . GLN A 1 98 ? -6.837 -4.111 9.974 1.00 90.69 98 GLN A O 1
ATOM 831 N N . LYS A 1 99 ? -7.270 -2.662 8.304 1.00 92.06 99 LYS A N 1
ATOM 832 C CA . LYS A 1 99 ? -7.753 -3.677 7.365 1.00 92.06 99 LYS A CA 1
ATOM 833 C C . LYS A 1 99 ? -7.119 -3.515 5.993 1.00 92.06 99 LYS A C 1
ATOM 835 O O . LYS A 1 99 ? -7.128 -2.420 5.433 1.00 92.06 99 LYS A O 1
ATOM 840 N N . GLN A 1 100 ? -6.680 -4.630 5.417 1.00 90.31 100 GLN A N 1
ATOM 841 C CA . GLN A 1 100 ? -6.161 -4.666 4.054 1.00 90.31 100 GLN A CA 1
ATOM 842 C C . GLN A 1 100 ? -6.792 -5.797 3.250 1.00 90.31 100 GLN A C 1
ATOM 844 O O . GLN A 1 100 ? -6.841 -6.941 3.711 1.00 90.31 100 GLN A O 1
ATOM 849 N N . TRP A 1 101 ? -7.284 -5.484 2.052 1.00 90.88 101 TRP A N 1
ATOM 850 C CA . TRP A 1 101 ? -7.862 -6.460 1.128 1.00 90.88 101 TRP A CA 1
ATOM 851 C C . TRP A 1 101 ? -7.015 -6.546 -0.145 1.00 90.88 101 TRP A C 1
ATOM 853 O O . TRP A 1 101 ? -6.660 -5.521 -0.726 1.00 90.88 101 TRP A O 1
ATOM 863 N N . LEU A 1 102 ? -6.700 -7.769 -0.566 1.00 89.44 102 LEU A N 1
ATOM 864 C CA . LEU A 1 102 ? -5.943 -8.094 -1.771 1.00 89.44 102 LEU A CA 1
ATOM 865 C C . LEU A 1 102 ? -6.798 -9.006 -2.665 1.00 89.44 102 LEU A C 1
ATOM 867 O O . LEU A 1 102 ? -6.953 -10.200 -2.385 1.00 89.44 102 LEU A O 1
ATOM 871 N N . TYR A 1 103 ? -7.342 -8.438 -3.741 1.00 88.69 103 TYR A N 1
ATOM 872 C CA . TYR A 1 103 ? -8.119 -9.143 -4.761 1.00 88.69 103 TYR A CA 1
ATOM 873 C C . TYR A 1 103 ? -7.298 -9.340 -6.026 1.00 88.69 103 TYR A C 1
ATOM 875 O O . TYR A 1 103 ? -6.818 -8.369 -6.614 1.00 88.69 103 TYR A O 1
ATOM 883 N N . HIS A 1 104 ? -7.118 -10.598 -6.442 1.00 84.62 104 HIS A N 1
ATOM 884 C CA . HIS A 1 104 ? -6.403 -10.960 -7.677 1.00 84.62 104 HIS A CA 1
ATOM 885 C C . HIS A 1 104 ? -5.059 -10.219 -7.835 1.00 84.62 104 HIS A C 1
ATOM 887 O O . HIS A 1 104 ? -4.699 -9.755 -8.914 1.00 84.62 104 HIS A O 1
ATOM 893 N N . THR A 1 105 ? -4.354 -10.031 -6.717 1.00 83.06 105 THR A N 1
ATOM 894 C CA . THR A 1 105 ? -3.156 -9.195 -6.616 1.00 83.06 105 THR A CA 1
ATOM 895 C C . THR A 1 105 ? -2.068 -9.991 -5.917 1.00 83.06 105 THR A C 1
ATOM 897 O O . THR A 1 105 ? -2.267 -10.471 -4.800 1.00 83.06 105 THR A O 1
ATOM 900 N N . VAL A 1 106 ? -0.904 -10.109 -6.555 1.00 82.19 106 VAL A N 1
ATOM 901 C CA . VAL A 1 106 ? 0.277 -10.733 -5.952 1.00 82.19 106 VAL A CA 1
ATOM 902 C C . VAL A 1 106 ? 1.134 -9.631 -5.337 1.00 82.19 106 VAL A C 1
ATOM 904 O O . VAL A 1 106 ? 1.706 -8.811 -6.050 1.00 82.19 106 VAL A O 1
ATOM 907 N N . ALA A 1 107 ? 1.223 -9.605 -4.007 1.00 85.00 107 ALA A N 1
ATOM 908 C CA . ALA A 1 107 ? 1.988 -8.599 -3.278 1.00 85.00 107 ALA A CA 1
ATOM 909 C C . ALA A 1 107 ? 3.332 -9.161 -2.797 1.00 85.00 107 ALA A C 1
ATOM 911 O O . ALA A 1 107 ? 3.379 -10.141 -2.051 1.00 85.00 107 ALA A O 1
ATOM 912 N N . LYS A 1 108 ? 4.435 -8.506 -3.170 1.00 87.19 108 LYS A N 1
ATOM 913 C CA . LYS A 1 108 ? 5.750 -8.739 -2.555 1.00 87.19 108 LYS A CA 1
ATOM 914 C C . LYS A 1 108 ? 5.849 -7.894 -1.292 1.00 87.19 108 LYS A C 1
ATOM 916 O O . LYS A 1 108 ? 5.757 -6.669 -1.367 1.00 87.19 108 LYS A O 1
ATOM 921 N N . ILE A 1 109 ? 6.039 -8.530 -0.143 1.00 87.00 109 ILE A N 1
ATOM 922 C CA . ILE A 1 109 ? 6.113 -7.846 1.153 1.00 87.00 109 ILE A CA 1
ATOM 923 C C . ILE A 1 109 ? 7.554 -7.889 1.648 1.00 87.00 109 ILE A C 1
ATOM 925 O O . ILE A 1 109 ? 8.161 -8.955 1.715 1.00 87.00 109 ILE A O 1
ATOM 929 N N . GLN A 1 110 ? 8.119 -6.729 1.979 1.00 86.38 110 GLN A N 1
ATOM 930 C CA . GLN A 1 110 ? 9.439 -6.665 2.606 1.00 86.38 110 GLN A CA 1
ATOM 931 C C . GLN A 1 110 ? 9.355 -7.056 4.087 1.00 86.38 110 GLN A C 1
ATOM 933 O O . GLN A 1 110 ? 8.361 -6.764 4.746 1.00 86.38 110 GLN A O 1
ATOM 938 N N . ALA A 1 111 ? 10.412 -7.661 4.637 1.00 83.12 111 ALA A N 1
ATOM 939 C CA . ALA A 1 111 ? 10.410 -8.189 6.008 1.00 83.12 111 ALA A CA 1
ATOM 940 C C . ALA A 1 111 ? 9.967 -7.157 7.067 1.00 83.12 111 ALA A C 1
ATOM 942 O O . ALA A 1 111 ? 9.093 -7.442 7.877 1.00 83.12 111 ALA A O 1
ATOM 943 N N . HIS A 1 112 ? 10.487 -5.926 7.012 1.00 82.62 112 HIS A N 1
ATOM 944 C CA . HIS A 1 112 ? 10.106 -4.852 7.942 1.00 82.62 112 HIS A CA 1
ATOM 945 C C . HIS A 1 112 ? 8.630 -4.446 7.816 1.00 82.62 112 HIS A C 1
ATOM 947 O O . HIS A 1 112 ? 7.973 -4.157 8.811 1.00 82.62 112 HIS A O 1
ATOM 953 N N . SER A 1 113 ? 8.092 -4.455 6.595 1.00 86.31 113 SER A N 1
ATOM 954 C CA . SER A 1 113 ? 6.672 -4.197 6.347 1.00 86.31 113 SER A CA 1
ATOM 955 C C . SER A 1 113 ? 5.790 -5.306 6.900 1.00 86.31 113 SER A C 1
ATOM 957 O O . SER A 1 113 ? 4.697 -5.027 7.379 1.00 86.31 113 SER A O 1
ATOM 959 N N . LEU A 1 114 ? 6.259 -6.554 6.836 1.00 85.00 114 LEU A N 1
ATOM 960 C CA . LEU A 1 114 ? 5.529 -7.702 7.359 1.00 85.00 114 LEU A CA 1
ATOM 961 C C . LEU A 1 114 ? 5.387 -7.622 8.882 1.00 85.00 114 LEU A C 1
ATOM 963 O O . LEU A 1 114 ? 4.292 -7.853 9.383 1.00 85.00 114 LEU A O 1
ATOM 967 N N . VAL A 1 115 ? 6.454 -7.242 9.596 1.00 85.19 115 VAL A N 1
ATOM 968 C CA . VAL A 1 115 ? 6.412 -7.049 11.058 1.00 85.19 115 VAL A CA 1
ATOM 969 C C . VAL A 1 115 ? 5.384 -5.980 11.429 1.00 85.19 115 VAL A C 1
ATOM 971 O O . VAL A 1 115 ? 4.501 -6.239 12.240 1.00 85.19 115 VAL A O 1
ATOM 974 N N . PHE A 1 116 ? 5.423 -4.818 10.767 1.00 86.25 116 PHE A N 1
ATOM 975 C CA . PHE A 1 116 ? 4.440 -3.757 11.005 1.00 86.25 116 PHE A CA 1
ATOM 976 C C . PHE A 1 116 ? 2.999 -4.234 10.776 1.00 86.25 116 PHE A C 1
ATOM 978 O O . PHE A 1 116 ? 2.131 -3.995 11.615 1.00 86.25 116 PHE A O 1
ATOM 985 N N . LEU A 1 117 ? 2.738 -4.922 9.658 1.00 85.69 117 LEU A N 1
ATOM 986 C CA . LEU A 1 117 ? 1.405 -5.442 9.349 1.00 85.69 117 LEU A CA 1
ATOM 987 C C . LEU A 1 117 ? 0.946 -6.478 10.380 1.00 85.69 117 LEU A C 1
ATOM 989 O O . LEU A 1 117 ? -0.227 -6.489 10.737 1.00 85.69 117 LEU A O 1
ATOM 993 N N . TRP A 1 118 ? 1.857 -7.318 10.869 1.00 83.06 11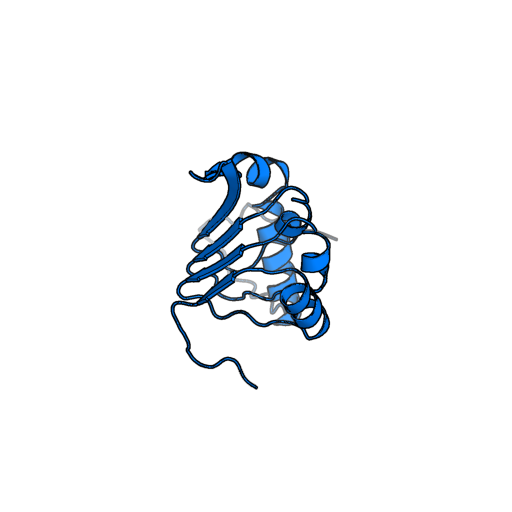8 TRP A N 1
ATOM 994 C CA . TRP A 1 118 ? 1.561 -8.319 11.891 1.00 83.06 118 TRP A CA 1
ATOM 995 C C . TRP A 1 118 ? 1.157 -7.689 13.228 1.00 83.06 118 TRP A C 1
ATOM 997 O O . TRP A 1 118 ? 0.251 -8.180 13.895 1.00 83.06 118 TRP A O 1
ATOM 1007 N N . GLU A 1 119 ? 1.815 -6.600 13.617 1.00 85.81 119 GLU A N 1
ATOM 1008 C CA . GLU A 1 119 ? 1.569 -5.931 14.897 1.00 85.81 119 GLU A CA 1
ATOM 1009 C C . GLU A 1 119 ? 0.345 -5.004 14.871 1.00 85.81 119 GLU A C 1
ATOM 1011 O O . GLU A 1 119 ? -0.319 -4.839 15.893 1.00 85.81 119 GLU A O 1
ATOM 1016 N N . ASN A 1 120 ? 0.039 -4.401 13.717 1.00 83.25 120 ASN A N 1
ATOM 1017 C CA . ASN A 1 120 ? -0.932 -3.305 13.630 1.00 83.25 120 ASN A CA 1
ATOM 1018 C C . ASN A 1 120 ? -2.228 -3.668 12.888 1.00 83.25 120 ASN A C 1
ATOM 1020 O O . ASN A 1 120 ? -3.241 -2.994 13.083 1.00 83.25 120 ASN A O 1
ATOM 1024 N N . MET A 1 121 ? -2.252 -4.725 12.064 1.00 81.19 121 MET A N 1
ATOM 1025 C CA . MET A 1 121 ? -3.465 -5.087 11.324 1.00 81.19 121 MET A CA 1
ATOM 1026 C C . MET A 1 121 ? -4.377 -6.043 12.081 1.00 81.19 121 MET A C 1
ATOM 1028 O O . MET A 1 121 ? -3.958 -7.061 12.621 1.00 81.19 121 MET A O 1
ATOM 1032 N N . TRP A 1 122 ? -5.676 -5.762 12.016 1.00 75.88 122 TRP A N 1
ATOM 1033 C CA . TRP A 1 122 ? -6.715 -6.626 12.572 1.00 75.88 122 TRP A CA 1
ATOM 1034 C C . TRP A 1 122 ? -7.241 -7.648 11.569 1.00 75.88 122 TRP A C 1
ATOM 1036 O O . TRP A 1 122 ? -7.719 -8.707 11.968 1.00 75.88 122 TRP A O 1
ATOM 1046 N N . SER A 1 123 ? -7.192 -7.350 10.267 1.00 83.56 123 SER A N 1
ATOM 1047 C CA . SER A 1 123 ? -7.665 -8.287 9.243 1.00 83.56 123 SER A CA 1
ATOM 1048 C C . SER A 1 123 ? -6.950 -8.110 7.907 1.00 83.56 123 SER A C 1
ATOM 1050 O O . SER A 1 123 ? -6.973 -7.019 7.328 1.00 83.56 123 SER A O 1
ATOM 1052 N N . LEU A 1 124 ? -6.415 -9.210 7.378 1.00 83.12 124 LEU A N 1
ATOM 1053 C CA . LEU A 1 124 ? -5.905 -9.323 6.015 1.00 83.12 124 LEU A CA 1
ATOM 1054 C C . LEU A 1 124 ? -6.820 -10.263 5.222 1.00 83.12 124 LEU A C 1
ATOM 1056 O O . LEU A 1 124 ? -6.984 -11.424 5.591 1.00 83.12 124 LEU A O 1
ATOM 1060 N N . HIS A 1 125 ? -7.414 -9.767 4.138 1.00 84.06 125 HIS A N 1
ATOM 1061 C CA . HIS A 1 125 ? -8.252 -10.571 3.247 1.00 84.06 125 HIS A CA 1
ATOM 1062 C C . HIS A 1 125 ? -7.526 -10.809 1.926 1.00 84.06 125 HIS A C 1
ATOM 1064 O O . HIS A 1 125 ? -7.132 -9.855 1.260 1.00 84.06 125 HIS A O 1
ATOM 1070 N N . ILE A 1 126 ? -7.374 -12.076 1.539 1.00 79.38 126 ILE A N 1
ATOM 1071 C CA . ILE A 1 126 ? -6.722 -12.495 0.294 1.00 79.38 126 ILE A CA 1
ATOM 1072 C C . ILE A 1 126 ? -7.678 -13.441 -0.426 1.00 79.38 126 ILE A C 1
ATOM 1074 O O . ILE A 1 126 ? -8.078 -14.454 0.144 1.00 79.38 126 ILE A O 1
ATOM 1078 N N . THR A 1 127 ? -8.062 -13.115 -1.659 1.00 72.50 127 THR A N 1
ATOM 1079 C CA . THR A 1 127 ? -8.972 -13.960 -2.463 1.00 72.50 127 THR A CA 1
ATOM 1080 C C . THR A 1 127 ? -8.251 -14.874 -3.446 1.00 72.50 127 THR A C 1
ATOM 1082 O O . THR A 1 127 ? -8.850 -15.844 -3.893 1.00 72.50 127 THR A O 1
ATOM 1085 N N . ASP A 1 128 ? -6.972 -14.629 -3.742 1.00 60.34 128 ASP A N 1
ATOM 1086 C CA . ASP A 1 128 ? -6.230 -15.407 -4.737 1.00 60.34 128 ASP A CA 1
ATOM 1087 C C . ASP A 1 128 ? -4.884 -15.882 -4.164 1.00 60.34 128 ASP A C 1
ATOM 1089 O O . ASP A 1 128 ? -3.840 -15.243 -4.295 1.00 60.34 128 ASP A O 1
ATOM 1093 N N . ILE A 1 129 ? -4.912 -17.007 -3.442 1.00 51.44 129 ILE A N 1
ATOM 1094 C CA . ILE A 1 129 ? -3.719 -17.609 -2.827 1.00 51.44 129 ILE A CA 1
ATOM 1095 C C . ILE A 1 129 ? -2.967 -18.419 -3.892 1.00 51.44 129 ILE A C 1
ATOM 1097 O O . ILE A 1 129 ? -2.911 -19.648 -3.853 1.00 51.44 129 ILE A O 1
ATOM 1101 N N . LYS A 1 130 ? -2.339 -17.742 -4.857 1.00 49.50 130 LYS A N 1
ATOM 1102 C CA . LYS A 1 130 ? -1.260 -18.348 -5.651 1.00 49.50 130 LYS A CA 1
ATOM 1103 C C . LYS A 1 130 ? 0.085 -18.001 -5.007 1.00 49.50 130 LYS A C 1
ATOM 1105 O O . LYS A 1 130 ? 0.764 -17.077 -5.424 1.00 49.50 130 LYS A O 1
ATOM 1110 N N . LYS A 1 131 ? 0.427 -18.792 -3.978 1.00 39.62 131 LYS A N 1
ATOM 1111 C CA . LYS A 1 131 ? 1.723 -18.901 -3.271 1.00 39.62 131 LYS A CA 1
ATOM 1112 C C . LYS A 1 131 ? 2.329 -17.588 -2.744 1.00 39.62 131 LYS A C 1
ATOM 1114 O O . LYS A 1 131 ? 3.084 -16.912 -3.434 1.00 39.62 131 LYS A O 1
ATOM 1119 N N . ILE A 1 132 ? 2.118 -17.329 -1.453 1.00 41.03 132 ILE A N 1
ATOM 1120 C CA . ILE A 1 132 ? 3.076 -16.569 -0.637 1.00 41.03 132 ILE A CA 1
ATOM 1121 C C . ILE A 1 132 ? 4.310 -17.483 -0.480 1.00 41.03 132 ILE A C 1
ATOM 1123 O O . ILE A 1 132 ? 4.134 -18.606 -0.000 1.00 41.03 132 ILE A O 1
ATOM 1127 N N . PRO A 1 133 ? 5.523 -17.100 -0.923 1.00 37.91 133 PRO A N 1
ATOM 1128 C CA . PRO A 1 133 ? 6.719 -17.865 -0.599 1.00 37.91 133 PRO A CA 1
ATOM 1129 C C . PRO A 1 133 ? 6.987 -17.693 0.898 1.00 37.91 133 PRO A C 1
ATOM 1131 O O . PRO A 1 133 ? 7.139 -16.563 1.362 1.00 37.91 133 PRO A O 1
ATOM 1134 N N . VAL A 1 134 ? 6.969 -18.812 1.623 1.00 38.12 134 VAL A N 1
ATOM 1135 C CA . VAL A 1 134 ? 7.471 -18.927 3.000 1.00 38.12 134 VAL A CA 1
ATOM 1136 C C . VAL A 1 134 ? 8.992 -18.950 2.964 1.00 38.12 134 VAL A C 1
ATOM 1138 O O . VAL A 1 134 ? 9.527 -19.619 2.048 1.00 38.12 134 VAL A O 1
#

Secondary structure (DSSP, 8-state):
---------TT----------HHHHHHHHHHHHHHHT-HHHHHHH-EE-TTS-EEEEEES-SS--GGGGG-TT--EEEEES-SSEEE-GGGGG-TT--EEEEES--EEE-HHHHHHHHHH-SEEEES--S----

pLDDT: mean 78.26, std 16.3, range [37.91, 94.56]